Protein AF-A0A946AET4-F1 (afdb_monomer)

Structure (mmCIF, N/CA/C/O backbone):
data_AF-A0A946AET4-F1
#
_entry.id   AF-A0A946AET4-F1
#
loop_
_atom_site.group_PDB
_atom_site.id
_atom_site.type_symbol
_atom_site.label_atom_id
_atom_site.label_alt_id
_atom_site.label_comp_id
_atom_site.label_asym_id
_atom_site.label_entity_id
_atom_site.label_seq_id
_atom_site.pdbx_PDB_ins_code
_atom_site.Cartn_x
_atom_site.Cartn_y
_atom_site.Cartn_z
_atom_site.occupancy
_atom_site.B_iso_or_equiv
_atom_site.auth_seq_id
_atom_site.auth_comp_id
_atom_site.auth_asym_id
_atom_site.auth_atom_id
_atom_site.pdbx_PDB_model_num
ATOM 1 N N . MET A 1 1 ? -35.478 -15.368 -4.666 1.00 48.50 1 MET A N 1
ATOM 2 C CA . MET A 1 1 ? -34.017 -15.151 -4.629 1.00 48.50 1 MET A CA 1
ATOM 3 C C . MET A 1 1 ? -33.736 -14.410 -3.335 1.00 48.50 1 MET A C 1
ATOM 5 O O . MET A 1 1 ? -34.285 -13.328 -3.172 1.00 48.50 1 MET A O 1
ATOM 9 N N . SER A 1 2 ? -33.057 -15.041 -2.371 1.00 52.91 2 SER A N 1
ATOM 10 C CA . SER A 1 2 ? -32.762 -14.411 -1.075 1.00 52.91 2 SER A CA 1
ATOM 11 C C . SER A 1 2 ? -31.969 -13.126 -1.318 1.00 52.91 2 SER A C 1
ATOM 13 O O . SER A 1 2 ? -30.944 -13.160 -1.992 1.00 52.91 2 SER A O 1
ATOM 15 N N . ASN A 1 3 ? -32.477 -11.998 -0.823 1.00 59.25 3 ASN A N 1
ATOM 16 C CA . ASN A 1 3 ? -31.837 -10.686 -0.913 1.00 59.25 3 ASN A CA 1
ATOM 17 C C . ASN A 1 3 ? -30.912 -10.458 0.297 1.00 59.25 3 ASN A C 1
ATOM 19 O O . ASN A 1 3 ? -30.885 -9.366 0.862 1.00 59.25 3 ASN A O 1
ATOM 23 N N . ASP A 1 4 ? -30.189 -11.500 0.719 1.00 69.12 4 ASP A N 1
ATOM 24 C CA . ASP A 1 4 ? -29.149 -11.406 1.743 1.00 69.12 4 ASP A CA 1
ATOM 25 C C . ASP A 1 4 ? -27.911 -10.762 1.123 1.00 69.12 4 ASP A C 1
ATOM 27 O O . ASP A 1 4 ? -26.950 -11.416 0.716 1.00 69.12 4 ASP A O 1
ATOM 31 N N . LYS A 1 5 ? -27.942 -9.433 1.008 1.00 63.81 5 LYS A N 1
ATOM 32 C CA . LYS A 1 5 ? -26.700 -8.686 0.844 1.00 63.81 5 LYS A CA 1
ATOM 33 C C . LYS A 1 5 ? -25.935 -8.803 2.162 1.00 63.81 5 LYS A C 1
ATOM 35 O O . LYS A 1 5 ? -26.501 -8.433 3.194 1.00 63.81 5 LYS A O 1
ATOM 40 N N . PRO A 1 6 ? -24.681 -9.283 2.159 1.00 69.00 6 PRO A N 1
ATOM 41 C CA . PRO A 1 6 ? -23.891 -9.317 3.379 1.00 69.00 6 PRO A CA 1
ATOM 42 C C . PRO A 1 6 ? -23.798 -7.897 3.943 1.00 69.00 6 PRO A C 1
ATOM 44 O O . PRO A 1 6 ? -23.477 -6.946 3.224 1.00 69.00 6 PRO A O 1
ATOM 47 N N . ALA A 1 7 ? -24.148 -7.745 5.219 1.00 81.81 7 ALA A N 1
ATOM 48 C CA . ALA A 1 7 ? -24.052 -6.466 5.902 1.00 81.81 7 ALA A CA 1
ATOM 49 C C . ALA A 1 7 ? -22.583 -6.018 5.940 1.00 81.81 7 ALA A C 1
ATOM 51 O O . ALA A 1 7 ? -21.697 -6.819 6.236 1.00 81.81 7 ALA A O 1
ATOM 52 N N . ILE A 1 8 ? -22.329 -4.738 5.653 1.00 84.19 8 ILE A N 1
ATOM 53 C CA . ILE A 1 8 ? -20.986 -4.160 5.775 1.00 84.19 8 ILE A CA 1
ATOM 54 C C . ILE A 1 8 ? -20.569 -4.234 7.248 1.00 84.19 8 ILE A C 1
ATOM 56 O O . ILE A 1 8 ? -21.302 -3.776 8.131 1.00 84.19 8 ILE A O 1
ATOM 60 N N . GLU A 1 9 ? -19.407 -4.835 7.503 1.00 88.62 9 GLU A N 1
ATOM 61 C CA . GLU A 1 9 ? -18.846 -4.971 8.846 1.00 88.62 9 GLU A CA 1
ATOM 62 C C . GLU A 1 9 ? -18.643 -3.586 9.478 1.00 88.62 9 GLU A C 1
ATOM 64 O O . GLU A 1 9 ? -18.036 -2.695 8.878 1.00 88.62 9 GLU A O 1
ATOM 69 N N . LYS A 1 10 ? -19.146 -3.408 10.706 1.00 91.38 10 LYS A N 1
ATOM 70 C CA . LYS A 1 10 ? -18.960 -2.161 11.454 1.00 91.38 10 LYS A CA 1
ATOM 71 C C . LYS A 1 10 ? -17.506 -2.001 11.904 1.00 91.38 10 LYS A C 1
ATOM 73 O O . LYS A 1 10 ? -16.874 -2.998 12.249 1.00 91.38 10 LYS A O 1
ATOM 78 N N . PRO A 1 11 ? -16.982 -0.765 11.980 1.00 92.38 11 PRO A N 1
ATOM 79 C CA . PRO A 1 11 ? -15.618 -0.538 12.431 1.00 92.38 11 PRO A CA 1
ATOM 80 C C . PRO A 1 11 ? -15.420 -1.055 13.861 1.00 92.38 11 PRO A C 1
ATOM 82 O O . PRO A 1 11 ? -16.267 -0.855 14.735 1.00 92.38 11 PRO A O 1
ATOM 85 N N . ALA A 1 12 ? -14.306 -1.753 14.087 1.00 87.12 12 ALA A N 1
ATOM 86 C CA . ALA A 1 12 ? -14.106 -2.597 15.264 1.00 87.12 12 ALA A CA 1
ATOM 87 C C . ALA A 1 12 ? -14.148 -1.847 16.609 1.00 87.12 12 ALA A C 1
ATOM 89 O O . ALA A 1 12 ? -14.461 -2.458 17.629 1.00 87.12 12 ALA A O 1
ATOM 90 N N . ARG A 1 13 ? -13.842 -0.543 16.637 1.00 90.38 13 ARG A N 1
ATOM 91 C CA . ARG A 1 13 ? -13.836 0.283 17.855 1.00 90.38 13 ARG A CA 1
ATOM 92 C C . ARG A 1 13 ? -14.967 1.314 17.873 1.00 90.38 13 ARG A C 1
ATOM 94 O O . ARG A 1 13 ? -14.952 2.211 18.713 1.00 90.38 13 ARG A O 1
ATOM 101 N N . GLY A 1 14 ? -15.949 1.185 16.978 1.00 91.75 14 GLY A N 1
ATOM 102 C CA . GLY A 1 14 ? -17.063 2.127 16.856 1.00 91.75 14 GLY A CA 1
ATOM 103 C C . GLY A 1 14 ? -16.677 3.469 16.231 1.00 91.75 14 GLY A C 1
ATOM 104 O O . GLY A 1 14 ? -17.449 4.422 16.315 1.00 91.75 14 GLY A O 1
ATOM 105 N N . GLU A 1 15 ? -15.497 3.561 15.614 1.00 93.94 15 GLU A N 1
ATOM 106 C CA . GLU A 1 15 ? -15.095 4.728 14.840 1.00 93.94 15 GLU A CA 1
ATOM 107 C C . GLU A 1 15 ? -16.014 4.944 13.618 1.00 93.94 15 GLU A C 1
ATOM 109 O O . GLU A 1 15 ? -16.622 3.990 13.125 1.00 93.94 15 GLU A O 1
ATOM 114 N N . PRO A 1 16 ? -16.142 6.179 13.097 1.00 94.50 16 PRO A N 1
ATOM 115 C CA . PRO A 1 16 ? -16.905 6.430 11.878 1.00 94.50 16 PRO A CA 1
ATOM 116 C C . PRO A 1 16 ? -16.297 5.736 10.652 1.00 94.50 16 PRO A C 1
ATOM 118 O O . PRO A 1 16 ? -15.079 5.572 10.549 1.00 94.50 16 PRO A O 1
ATOM 121 N N . TYR A 1 17 ? -17.139 5.398 9.674 1.00 94.44 17 TYR A N 1
ATOM 122 C CA . TYR A 1 17 ? -16.653 4.993 8.357 1.00 94.44 17 TYR A CA 1
ATOM 123 C C . TYR A 1 17 ? -15.974 6.172 7.649 1.00 94.44 17 TYR A C 1
ATOM 125 O O . TYR A 1 17 ? -16.539 7.262 7.549 1.00 94.44 17 TYR A O 1
ATOM 133 N N . LEU A 1 18 ? -14.787 5.929 7.102 1.00 95.31 18 LEU A N 1
ATOM 134 C CA . LEU A 1 18 ? -14.108 6.829 6.186 1.00 95.31 18 LEU A CA 1
ATOM 135 C C . LEU A 1 18 ? -14.659 6.585 4.781 1.00 95.31 18 LEU A C 1
ATOM 137 O O . LEU A 1 18 ? -14.318 5.600 4.127 1.00 95.31 18 LEU A O 1
ATOM 141 N N . LEU A 1 19 ? -15.531 7.493 4.346 1.00 94.50 19 LEU A N 1
ATOM 142 C CA . LEU A 1 19 ? -16.140 7.517 3.012 1.00 94.50 19 LEU A CA 1
ATOM 143 C C . LEU A 1 19 ? -15.487 8.597 2.134 1.00 94.50 19 LEU A C 1
ATOM 145 O O . LEU A 1 19 ? -16.165 9.358 1.446 1.00 94.50 19 LEU A O 1
ATOM 149 N N . THR A 1 20 ? -14.165 8.716 2.222 1.00 94.00 20 THR A N 1
ATOM 150 C CA . THR A 1 20 ? -13.366 9.667 1.441 1.00 94.00 20 THR A CA 1
ATOM 151 C C . THR A 1 20 ? -12.703 8.953 0.258 1.00 94.00 20 THR A C 1
ATOM 153 O O . THR A 1 20 ? -12.627 7.728 0.247 1.00 94.00 20 THR A O 1
ATOM 156 N N . PRO A 1 21 ? -12.159 9.675 -0.736 1.00 93.25 21 PRO A N 1
ATOM 157 C CA . PRO A 1 21 ? -11.337 9.066 -1.791 1.00 93.25 21 PRO A CA 1
ATOM 158 C C . PRO A 1 21 ? -10.035 8.411 -1.285 1.00 93.25 21 PRO A C 1
ATOM 160 O O . PRO A 1 21 ? -9.343 7.746 -2.050 1.00 93.25 21 PRO A O 1
ATOM 163 N N . GLY A 1 22 ? -9.687 8.616 -0.012 1.00 91.44 22 GLY A N 1
ATOM 164 C CA . GLY A 1 22 ? -8.519 8.061 0.659 1.00 91.44 22 GLY A CA 1
ATOM 165 C C . GLY A 1 22 ? -8.151 8.897 1.896 1.00 91.44 22 GLY A C 1
ATOM 166 O O . GLY A 1 22 ? -8.234 10.127 1.828 1.00 91.44 22 GLY A O 1
ATOM 167 N N . PRO A 1 23 ? -7.746 8.277 3.023 1.00 93.00 23 PRO A N 1
ATOM 168 C CA . PRO A 1 23 ? -7.750 6.835 3.303 1.00 93.00 23 PRO A CA 1
ATOM 169 C C . PRO A 1 23 ? -9.167 6.273 3.538 1.00 93.00 23 PRO A C 1
ATOM 171 O O . PRO A 1 23 ? -10.071 7.002 3.929 1.00 93.00 23 PRO A O 1
ATOM 174 N N . LEU A 1 24 ? -9.343 4.963 3.333 1.00 93.56 24 LEU A N 1
ATOM 175 C CA . LEU A 1 24 ? -10.605 4.239 3.552 1.00 93.56 24 LEU A CA 1
ATOM 176 C C . LEU A 1 24 ? -10.586 3.452 4.871 1.00 93.56 24 LEU A C 1
ATOM 178 O O . LEU A 1 24 ? -9.522 3.122 5.397 1.00 93.56 24 LEU A O 1
ATOM 182 N N . THR A 1 25 ? -11.765 3.100 5.393 1.00 93.25 25 THR A N 1
ATOM 183 C CA . THR A 1 25 ? -11.875 2.191 6.545 1.00 93.25 25 THR A CA 1
ATOM 184 C C . THR A 1 25 ? -11.434 0.781 6.155 1.00 93.25 25 THR A C 1
ATOM 186 O O . THR A 1 25 ? -12.036 0.158 5.285 1.00 93.25 25 THR A O 1
ATOM 189 N N . THR A 1 26 ? -10.416 0.255 6.837 1.00 92.56 26 THR A N 1
ATOM 190 C CA . THR A 1 26 ? -9.968 -1.140 6.709 1.00 92.56 26 THR A CA 1
ATOM 191 C C . THR A 1 26 ? -10.782 -2.087 7.598 1.00 92.56 26 THR A C 1
ATOM 193 O O . THR A 1 26 ? -11.309 -1.679 8.642 1.00 92.56 26 THR A O 1
ATOM 196 N N . SER A 1 27 ? -10.880 -3.359 7.189 1.00 92.50 27 SER A N 1
ATOM 197 C CA . SER A 1 27 ? -11.547 -4.416 7.964 1.00 92.50 27 SER A CA 1
ATOM 198 C C . SER A 1 27 ? -10.814 -4.712 9.275 1.00 92.50 27 SER A C 1
ATOM 200 O O . SER A 1 27 ? -9.645 -4.348 9.448 1.00 92.50 27 SER A O 1
ATOM 202 N N . ARG A 1 28 ? -11.483 -5.403 10.209 1.00 93.69 28 ARG A N 1
ATOM 203 C CA . ARG A 1 28 ? -10.856 -5.801 11.477 1.00 93.69 28 ARG A CA 1
ATOM 204 C C . ARG A 1 28 ? -9.616 -6.670 11.252 1.00 93.69 28 ARG A C 1
ATOM 206 O O . ARG A 1 28 ? -8.574 -6.371 11.823 1.00 93.69 28 ARG A O 1
ATOM 213 N N . ALA A 1 29 ? -9.707 -7.662 10.366 1.00 93.69 29 ALA A N 1
ATOM 214 C CA . ALA A 1 29 ? -8.601 -8.575 10.067 1.00 93.69 29 ALA A CA 1
ATOM 215 C C . ALA A 1 29 ? -7.353 -7.847 9.532 1.00 93.69 29 ALA A C 1
ATOM 217 O O . ALA A 1 29 ? -6.237 -8.173 9.921 1.00 93.69 29 ALA A O 1
ATOM 218 N N . VAL A 1 30 ? -7.527 -6.817 8.691 1.00 93.75 30 VAL A N 1
ATOM 219 C CA . VAL A 1 30 ? -6.398 -6.007 8.197 1.00 93.75 30 VAL A CA 1
ATOM 220 C C . VAL A 1 30 ? -5.735 -5.238 9.339 1.00 93.75 30 VAL A C 1
ATOM 222 O O . VAL A 1 30 ? -4.514 -5.182 9.400 1.00 93.75 30 VAL A O 1
ATOM 225 N N . LYS A 1 31 ? -6.519 -4.669 10.264 1.00 93.81 31 LYS A N 1
ATOM 226 C CA . LYS A 1 31 ? -5.971 -3.966 11.438 1.00 93.81 31 LYS A CA 1
ATOM 227 C C . LYS A 1 31 ? -5.231 -4.916 12.379 1.00 93.81 31 LYS A C 1
ATOM 229 O O . LYS A 1 31 ? -4.188 -4.544 12.898 1.00 93.81 31 LYS A O 1
ATOM 234 N N . GLU A 1 32 ? -5.758 -6.119 12.593 1.00 95.44 32 GLU A N 1
ATOM 235 C CA . GLU A 1 32 ? -5.117 -7.145 13.425 1.00 95.44 32 GLU A CA 1
ATOM 236 C C . GLU A 1 32 ? -3.780 -7.601 12.826 1.00 95.44 32 GLU A C 1
ATOM 238 O O . GLU A 1 32 ? -2.802 -7.705 13.560 1.00 95.44 32 GLU A O 1
ATOM 243 N N . ALA A 1 33 ? -3.695 -7.761 11.500 1.00 93.88 33 ALA A N 1
ATOM 244 C CA . ALA A 1 33 ? -2.444 -8.099 10.814 1.00 93.88 33 ALA A CA 1
ATOM 245 C C . ALA A 1 33 ? -1.340 -7.034 10.984 1.00 93.88 33 ALA A C 1
ATOM 247 O O . ALA A 1 33 ? -0.161 -7.347 10.866 1.00 93.88 33 ALA A O 1
ATOM 248 N N . MET A 1 34 ? -1.698 -5.779 11.282 1.00 93.88 34 MET A N 1
ATOM 249 C CA . MET A 1 34 ? -0.726 -4.706 11.540 1.00 93.88 34 MET A CA 1
ATOM 250 C C . MET A 1 34 ? -0.086 -4.778 12.935 1.00 93.88 34 MET A C 1
ATOM 252 O O . MET A 1 34 ? 0.794 -3.974 13.226 1.00 93.88 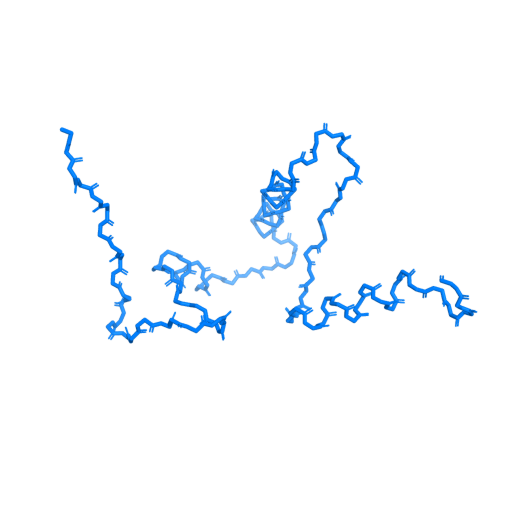34 MET A O 1
ATOM 256 N N . LEU A 1 35 ? -0.541 -5.679 13.813 1.00 95.88 35 LEU A N 1
ATOM 257 C CA . LEU A 1 35 ? 0.011 -5.852 15.162 1.00 95.88 35 LEU A CA 1
ATOM 258 C C . LEU A 1 35 ? 1.226 -6.792 15.200 1.00 95.88 35 LEU A C 1
ATOM 260 O O . LEU A 1 35 ? 1.758 -7.041 16.280 1.00 95.88 35 LEU A O 1
ATOM 264 N N . GLU A 1 36 ? 1.637 -7.331 14.052 1.00 92.56 36 GLU A N 1
ATOM 265 C CA . GLU A 1 36 ? 2.759 -8.257 13.931 1.00 92.56 36 GLU A CA 1
ATOM 266 C C . GLU A 1 36 ? 3.989 -7.560 13.337 1.00 92.56 36 GLU A C 1
ATOM 268 O O . GLU A 1 36 ? 3.931 -6.974 12.252 1.00 92.56 36 GLU A O 1
ATOM 273 N N . ASP A 1 37 ? 5.110 -7.638 14.056 1.00 93.31 37 ASP A N 1
ATOM 274 C CA . ASP A 1 37 ? 6.403 -7.129 13.606 1.00 93.31 37 ASP A CA 1
ATOM 275 C C . ASP A 1 37 ? 7.148 -8.190 12.790 1.00 93.31 37 ASP A C 1
ATOM 277 O O . ASP A 1 37 ? 7.210 -9.359 13.169 1.00 93.31 37 ASP A O 1
ATOM 281 N N . TRP A 1 38 ? 7.793 -7.761 11.705 1.00 91.69 38 TRP A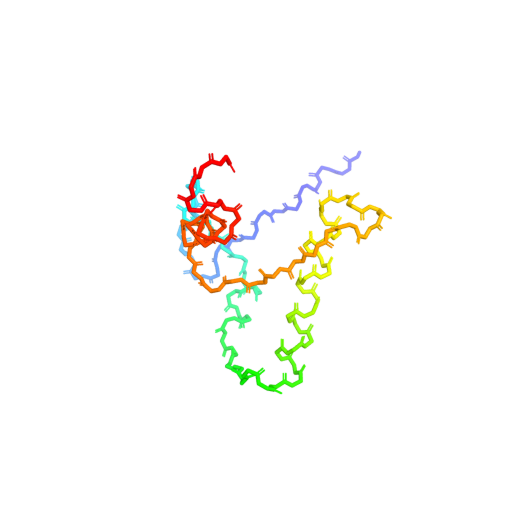 N 1
ATOM 282 C CA . TRP A 1 38 ? 8.505 -8.647 10.787 1.00 91.69 38 TRP A CA 1
ATOM 283 C C . TRP A 1 38 ? 9.931 -8.169 10.518 1.00 91.69 38 TRP A C 1
ATOM 285 O O . TRP A 1 38 ? 10.179 -6.990 10.260 1.00 91.69 38 TRP A O 1
ATOM 295 N N . GLY A 1 39 ? 10.879 -9.106 10.503 1.00 93.69 39 GLY A N 1
ATOM 296 C CA . GLY A 1 39 ? 12.221 -8.859 9.980 1.00 93.69 39 GLY A CA 1
ATOM 297 C C . GLY A 1 39 ? 12.252 -8.962 8.453 1.00 93.69 39 GLY A C 1
ATOM 298 O O . GLY A 1 39 ? 11.616 -9.836 7.872 1.00 93.69 39 GLY A O 1
ATOM 299 N N . SER A 1 40 ? 13.056 -8.139 7.776 1.00 87.44 40 SER A N 1
ATOM 300 C CA . SER A 1 40 ? 13.171 -8.162 6.304 1.00 87.44 40 SER A CA 1
ATOM 301 C C . SER A 1 40 ? 13.678 -9.495 5.733 1.00 87.44 40 SER A C 1
ATOM 303 O O . SER A 1 40 ? 13.381 -9.840 4.589 1.00 87.44 40 SER A O 1
ATOM 305 N N . TRP A 1 41 ? 14.426 -10.256 6.533 1.00 90.25 41 TRP A N 1
ATOM 306 C CA . TRP A 1 41 ? 14.942 -11.581 6.179 1.00 90.25 41 TRP A CA 1
ATOM 307 C C . TRP A 1 41 ? 14.052 -12.732 6.654 1.00 90.25 41 TRP A C 1
ATOM 309 O O . TRP A 1 41 ? 14.360 -13.888 6.356 1.00 90.25 41 TRP A O 1
ATOM 319 N N . ASP A 1 42 ? 12.969 -12.432 7.374 1.00 94.94 42 ASP A N 1
ATOM 320 C CA . ASP A 1 42 ? 12.038 -13.436 7.874 1.00 94.94 42 ASP A CA 1
ATOM 321 C C . ASP A 1 42 ? 11.382 -14.184 6.703 1.00 94.94 42 ASP A C 1
ATOM 323 O O . ASP A 1 42 ? 10.928 -13.587 5.720 1.00 94.94 42 ASP A O 1
ATOM 327 N N . GLY A 1 43 ? 11.335 -15.513 6.805 1.00 95.62 43 GLY A N 1
ATOM 328 C CA . GLY A 1 43 ? 10.655 -16.360 5.834 1.00 95.62 43 GLY A CA 1
ATOM 329 C C . GLY A 1 43 ? 9.174 -16.007 5.695 1.00 95.62 43 GLY A C 1
ATOM 330 O O . GLY A 1 43 ? 8.667 -16.007 4.573 1.00 95.62 43 GLY A O 1
ATOM 331 N N . GLY A 1 44 ? 8.506 -15.640 6.795 1.00 92.94 44 GLY A N 1
ATOM 332 C CA . GLY A 1 44 ? 7.104 -15.217 6.773 1.00 92.94 44 GLY A CA 1
ATOM 333 C C . GLY A 1 44 ? 6.908 -13.914 6.000 1.00 92.94 44 GLY A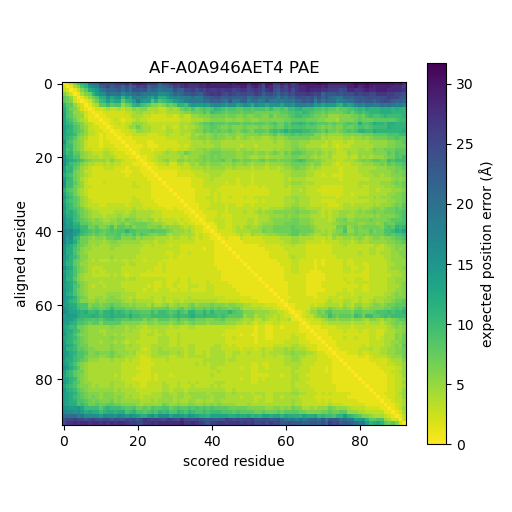 C 1
ATOM 334 O O . GLY A 1 44 ? 6.092 -13.861 5.080 1.00 92.94 44 GLY A O 1
ATOM 335 N N . PHE A 1 45 ? 7.741 -12.903 6.262 1.00 93.56 45 PHE A N 1
ATOM 336 C CA . PHE A 1 45 ? 7.704 -11.634 5.527 1.00 93.56 45 PHE A CA 1
ATOM 337 C C . PHE A 1 45 ? 7.943 -11.821 4.025 1.00 93.56 45 PHE A C 1
ATOM 339 O O . PHE A 1 45 ? 7.238 -11.251 3.185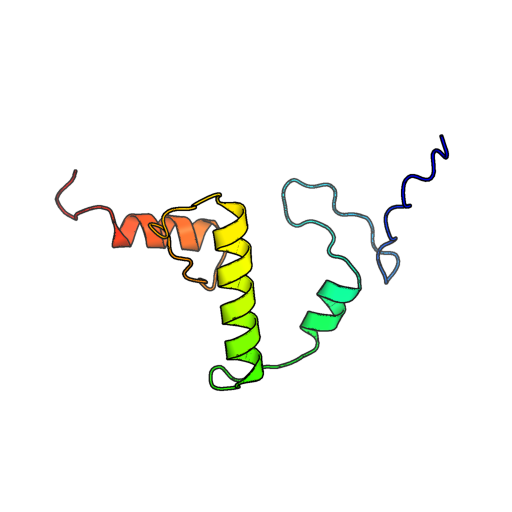 1.00 93.56 45 PHE A O 1
ATOM 346 N N . ARG A 1 46 ? 8.917 -12.665 3.668 1.00 94.81 46 ARG A N 1
ATOM 347 C CA . ARG A 1 46 ? 9.220 -13.002 2.271 1.00 94.81 46 ARG A CA 1
ATOM 348 C C . ARG A 1 46 ? 8.051 -13.716 1.594 1.00 94.81 46 ARG A C 1
ATOM 350 O O . ARG A 1 46 ? 7.751 -13.404 0.443 1.00 94.81 46 ARG A O 1
ATOM 357 N N . ALA A 1 47 ? 7.386 -14.634 2.296 1.00 95.31 47 ALA A N 1
ATOM 358 C CA . ALA A 1 47 ? 6.217 -15.343 1.785 1.00 95.31 47 ALA A CA 1
ATOM 359 C C . ALA A 1 47 ? 5.031 -14.394 1.549 1.00 95.31 47 ALA A C 1
ATOM 361 O O . ALA A 1 47 ? 4.461 -14.400 0.459 1.00 95.31 47 ALA A O 1
ATOM 362 N N . VAL A 1 48 ? 4.717 -13.520 2.512 1.00 94.25 48 VAL A N 1
ATOM 363 C CA . VAL A 1 48 ? 3.668 -12.492 2.368 1.00 94.25 48 VAL A CA 1
ATOM 364 C C . VAL A 1 48 ? 3.984 -11.556 1.202 1.00 94.25 48 VAL A C 1
ATOM 366 O O . VAL A 1 48 ? 3.123 -11.293 0.364 1.00 94.25 48 VAL A O 1
ATOM 369 N N . THR A 1 49 ? 5.233 -11.100 1.087 1.00 95.06 49 THR A N 1
ATOM 370 C CA . THR A 1 49 ? 5.664 -10.235 -0.021 1.00 95.06 49 THR A CA 1
ATOM 371 C C . THR A 1 49 ? 5.478 -10.921 -1.377 1.00 95.06 49 THR A C 1
ATOM 373 O O . THR A 1 49 ? 4.983 -10.301 -2.318 1.00 95.06 49 THR A O 1
ATOM 376 N N . ALA A 1 50 ? 5.842 -12.203 -1.493 1.00 96.25 50 ALA A N 1
ATOM 377 C CA . ALA A 1 50 ? 5.655 -12.970 -2.722 1.00 96.25 50 ALA A CA 1
ATOM 378 C C . ALA A 1 50 ? 4.168 -13.134 -3.073 1.00 96.25 50 ALA A C 1
ATOM 380 O O . ALA A 1 50 ? 3.785 -12.895 -4.217 1.00 96.25 50 ALA A O 1
ATOM 381 N N . GLN A 1 51 ? 3.332 -13.449 -2.082 1.00 96.88 51 GLN A N 1
ATOM 382 C CA . GLN A 1 51 ? 1.890 -13.599 -2.264 1.00 96.88 51 GLN A CA 1
ATOM 383 C C . GLN A 1 51 ? 1.227 -12.291 -2.717 1.00 96.88 51 GLN A C 1
ATOM 385 O O . GLN A 1 51 ? 0.411 -12.296 -3.635 1.00 96.88 51 GLN A O 1
ATOM 390 N N . VAL A 1 52 ? 1.589 -11.152 -2.116 1.00 96.19 52 VAL A N 1
ATOM 391 C CA . VAL A 1 52 ? 1.067 -9.837 -2.524 1.00 96.19 52 VAL A CA 1
ATOM 392 C C . VAL A 1 52 ? 1.437 -9.528 -3.975 1.00 96.19 52 VAL A C 1
ATOM 394 O O . VAL A 1 52 ? 0.575 -9.091 -4.735 1.00 96.19 52 VAL A O 1
ATOM 397 N N . ARG A 1 53 ? 2.683 -9.797 -4.387 1.00 96.81 53 ARG A N 1
ATOM 398 C CA . ARG A 1 53 ? 3.123 -9.609 -5.781 1.00 96.81 53 ARG A CA 1
ATOM 399 C C . ARG A 1 53 ? 2.317 -10.466 -6.754 1.00 96.81 53 ARG A C 1
ATOM 401 O O . ARG A 1 53 ? 1.849 -9.946 -7.761 1.00 96.81 53 ARG A O 1
ATOM 408 N N . GLU A 1 54 ? 2.122 -11.746 -6.439 1.00 95.81 54 GLU A N 1
ATOM 409 C CA . GLU A 1 54 ? 1.335 -12.673 -7.262 1.00 95.81 54 GLU A CA 1
ATOM 410 C C . GLU A 1 54 ? -0.119 -12.207 -7.408 1.00 95.81 54 GLU A C 1
ATOM 412 O O . GLU A 1 54 ? -0.631 -12.112 -8.523 1.00 95.81 54 GLU A O 1
ATOM 417 N N . MET A 1 55 ? -0.769 -11.837 -6.299 1.00 96.81 55 MET A N 1
ATOM 418 C CA . MET A 1 55 ? -2.147 -11.338 -6.325 1.00 96.81 55 MET A CA 1
ATOM 419 C C . MET A 1 55 ? -2.276 -10.044 -7.136 1.00 96.81 55 MET A C 1
ATOM 421 O O . MET A 1 55 ? -3.220 -9.901 -7.910 1.00 96.81 55 MET A O 1
ATOM 425 N N . LEU A 1 56 ? -1.334 -9.106 -6.994 1.00 96.25 56 LEU A N 1
ATOM 426 C CA . LEU A 1 56 ? -1.344 -7.855 -7.757 1.00 96.25 56 LEU A CA 1
ATOM 427 C C . LEU A 1 56 ? -1.150 -8.098 -9.256 1.00 96.25 56 LEU A C 1
ATOM 429 O O . LEU A 1 56 ? -1.853 -7.488 -10.058 1.00 96.25 56 LEU A O 1
ATOM 433 N N . LEU A 1 57 ? -0.253 -9.009 -9.638 1.00 96.25 57 LEU A N 1
ATOM 434 C CA . LEU A 1 57 ? -0.071 -9.391 -11.038 1.00 96.25 57 LEU A CA 1
ATOM 435 C C . LEU A 1 57 ? -1.327 -10.049 -11.608 1.00 96.25 57 LEU A C 1
ATOM 437 O O . LEU A 1 57 ? -1.764 -9.674 -12.693 1.00 96.25 57 LEU A O 1
ATOM 441 N N . ALA A 1 58 ? -1.977 -10.937 -10.854 1.00 95.38 58 ALA A N 1
ATOM 442 C CA . ALA A 1 58 ? -3.231 -11.556 -11.277 1.00 95.38 58 ALA A CA 1
ATOM 443 C C . ALA A 1 58 ? -4.344 -10.522 -11.547 1.00 95.38 58 ALA A C 1
ATOM 445 O O . ALA A 1 58 ? -5.121 -10.685 -12.487 1.00 95.38 58 ALA A O 1
ATOM 446 N N . LEU A 1 59 ? -4.396 -9.425 -10.779 1.00 96.25 59 LEU A N 1
ATOM 447 C CA . LEU A 1 59 ? -5.366 -8.340 -10.985 1.00 96.25 59 LEU A CA 1
ATOM 448 C C . LEU A 1 59 ? -5.146 -7.549 -12.285 1.00 96.25 59 LEU A C 1
ATOM 450 O O . LEU A 1 59 ? -6.083 -6.917 -12.768 1.00 96.25 59 LEU A O 1
ATOM 454 N N . THR A 1 60 ? -3.941 -7.572 -12.860 1.00 95.81 60 THR A N 1
ATOM 455 C CA . THR A 1 60 ? -3.642 -6.853 -14.114 1.00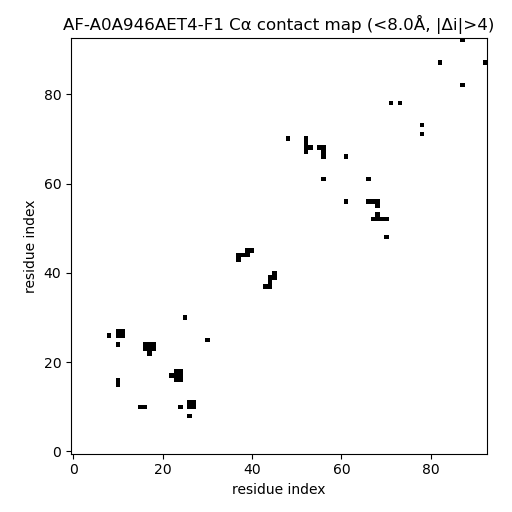 95.81 60 THR A CA 1
ATOM 456 C C . THR A 1 60 ? -4.249 -7.533 -15.343 1.00 95.81 60 THR A C 1
ATOM 458 O O . THR A 1 60 ? -4.412 -6.893 -16.380 1.00 95.81 60 THR A O 1
ATOM 461 N N . GLY A 1 61 ? -4.576 -8.826 -15.240 1.00 93.06 61 GLY A N 1
ATOM 462 C CA . GLY A 1 61 ? -4.991 -9.646 -16.378 1.00 93.06 61 GLY A CA 1
ATOM 463 C C . GLY A 1 61 ? -3.851 -10.018 -17.334 1.00 93.06 61 GLY A C 1
ATOM 464 O O . GLY A 1 61 ? -4.127 -10.531 -18.420 1.00 93.06 61 GLY A O 1
ATOM 465 N N . ASP A 1 62 ? -2.586 -9.781 -16.965 1.00 91.88 62 ASP A N 1
ATOM 466 C CA . ASP A 1 62 ? -1.442 -10.224 -17.762 1.00 91.88 62 ASP A CA 1
ATOM 467 C C . ASP A 1 62 ? -1.348 -11.756 -17.786 1.00 91.88 62 ASP A C 1
ATOM 469 O O . ASP A 1 62 ? -0.998 -12.411 -16.807 1.00 91.88 62 ASP A O 1
ATOM 473 N N . SER A 1 63 ? -1.666 -12.324 -18.945 1.00 87.50 63 SER A N 1
ATOM 474 C CA . SER A 1 63 ? -1.587 -13.763 -19.221 1.00 87.50 63 SER A CA 1
ATOM 475 C C . SER A 1 63 ? -0.262 -14.178 -19.863 1.00 87.50 63 SER A C 1
ATOM 477 O O . SER A 1 63 ? -0.008 -15.368 -20.035 1.00 87.50 63 SER A O 1
ATOM 479 N N . THR A 1 64 ? 0.577 -13.207 -20.230 1.00 92.12 64 THR A N 1
ATOM 480 C CA . THR A 1 64 ? 1.838 -13.427 -20.947 1.00 92.12 64 THR A CA 1
ATOM 481 C C . THR A 1 64 ? 3.058 -13.419 -20.030 1.00 92.12 64 THR A C 1
ATOM 483 O O . THR A 1 64 ? 4.118 -13.887 -20.442 1.00 92.12 64 THR A O 1
ATOM 486 N N . GLY A 1 65 ? 2.917 -12.923 -18.795 1.00 92.88 65 GLY A N 1
ATOM 487 C CA . GLY A 1 65 ? 4.030 -12.765 -17.856 1.00 92.88 65 GLY A CA 1
ATOM 488 C C . GLY A 1 65 ? 4.994 -11.653 -18.274 1.00 92.88 65 GLY A C 1
ATOM 489 O O . GLY A 1 65 ? 6.191 -11.738 -18.013 1.00 92.88 65 GLY A O 1
ATOM 490 N N . ALA A 1 66 ? 4.481 -10.642 -18.975 1.00 96.00 66 ALA A N 1
ATOM 491 C CA . ALA A 1 66 ? 5.232 -9.467 -19.392 1.00 96.00 66 ALA A CA 1
ATOM 492 C C . ALA A 1 66 ? 5.408 -8.446 -18.254 1.00 96.00 66 ALA A C 1
ATOM 494 O O . ALA A 1 66 ? 6.300 -7.599 -18.328 1.00 96.00 66 ALA A O 1
ATOM 495 N N . LEU A 1 67 ? 4.556 -8.497 -17.227 1.00 96.38 67 LEU A N 1
ATOM 496 C CA . LEU A 1 67 ? 4.570 -7.592 -16.085 1.00 96.38 67 LEU A CA 1
ATOM 497 C C . LEU A 1 67 ? 5.222 -8.236 -14.858 1.00 96.38 67 LEU A C 1
ATOM 499 O O . LEU A 1 67 ? 5.092 -9.431 -14.605 1.00 96.38 67 LEU A O 1
ATOM 503 N N . ASP A 1 68 ? 5.869 -7.396 -14.052 1.00 95.00 68 ASP A N 1
ATOM 504 C CA . ASP A 1 68 ? 6.333 -7.741 -12.709 1.00 95.00 68 ASP A CA 1
ATOM 505 C C . ASP A 1 68 ? 5.817 -6.695 -11.701 1.00 95.00 68 ASP A C 1
ATOM 507 O O . ASP A 1 68 ? 5.449 -5.575 -12.060 1.00 95.00 68 ASP A O 1
ATOM 511 N N . CYS A 1 69 ? 5.754 -7.072 -10.428 1.00 95.44 69 CYS A N 1
ATOM 512 C CA . CYS A 1 69 ? 5.336 -6.229 -9.322 1.00 95.44 69 CYS A CA 1
ATOM 513 C C . CYS A 1 69 ? 6.516 -6.003 -8.376 1.00 95.44 69 CYS A C 1
ATOM 515 O O . CYS A 1 69 ? 7.058 -6.951 -7.807 1.00 95.44 69 CYS A O 1
ATOM 517 N N . VAL A 1 70 ? 6.877 -4.739 -8.153 1.00 93.69 70 VAL A N 1
ATOM 518 C CA . VAL A 1 70 ? 7.880 -4.344 -7.159 1.00 93.69 70 VAL A CA 1
ATOM 519 C C . VAL A 1 70 ? 7.182 -3.539 -6.061 1.00 93.69 70 VAL A C 1
ATOM 521 O O . VAL A 1 70 ? 6.799 -2.393 -6.304 1.00 93.69 70 VAL A O 1
ATOM 524 N N . PRO A 1 71 ? 6.990 -4.103 -4.853 1.00 93.62 71 PRO A N 1
ATOM 525 C CA . PRO A 1 71 ? 6.465 -3.349 -3.722 1.00 93.62 71 PRO A CA 1
ATOM 526 C C . PRO A 1 71 ? 7.437 -2.230 -3.341 1.00 93.62 71 PRO A C 1
ATOM 528 O O . PRO A 1 71 ? 8.619 -2.484 -3.113 1.00 93.62 71 PRO A O 1
ATOM 531 N N . MET A 1 72 ? 6.942 -0.996 -3.255 1.00 94.69 72 MET A N 1
ATOM 532 C CA . MET A 1 72 ? 7.747 0.159 -2.858 1.00 94.69 72 MET A CA 1
ATOM 533 C C . MET A 1 72 ? 7.170 0.813 -1.609 1.00 94.69 72 MET A C 1
ATOM 535 O O . MET A 1 72 ? 5.966 1.052 -1.516 1.00 94.69 72 MET A O 1
ATOM 539 N N . GLN A 1 73 ? 8.043 1.112 -0.648 1.00 92.69 73 GLN A N 1
ATOM 540 C CA . GLN A 1 73 ? 7.665 1.821 0.567 1.00 92.69 73 GLN A CA 1
ATOM 541 C C . GLN A 1 73 ? 7.413 3.295 0.244 1.00 92.69 73 GLN A C 1
ATOM 543 O O . GLN A 1 73 ? 8.312 3.996 -0.209 1.00 92.69 73 GLN A O 1
ATOM 548 N N . GLY A 1 74 ? 6.214 3.783 0.539 1.00 94.50 74 GLY A N 1
ATOM 549 C CA . GLY A 1 74 ? 5.871 5.190 0.376 1.00 94.50 74 GLY A CA 1
ATOM 550 C C . GLY A 1 74 ? 4.401 5.383 0.036 1.00 94.50 74 GLY A C 1
ATOM 551 O O . GLY A 1 74 ? 3.618 4.437 0.000 1.00 94.50 74 GLY A O 1
ATOM 552 N N . SER A 1 75 ? 4.021 6.635 -0.201 1.00 95.38 75 SER A N 1
ATOM 553 C CA . SER A 1 75 ? 2.701 6.970 -0.734 1.00 95.38 75 SER A CA 1
ATOM 554 C C . SER A 1 75 ? 2.652 6.766 -2.253 1.00 95.38 75 SER A C 1
ATOM 556 O O . SER A 1 75 ? 3.675 6.551 -2.904 1.00 95.38 75 SER A O 1
ATOM 558 N N . GLY A 1 76 ? 1.467 6.921 -2.848 1.00 93.31 76 GLY A N 1
ATOM 559 C CA . GLY A 1 76 ? 1.327 6.899 -4.308 1.00 93.31 76 GLY A CA 1
ATOM 560 C C . GLY A 1 76 ? 2.202 7.942 -5.016 1.00 93.31 76 GLY A C 1
ATOM 561 O O . GLY A 1 76 ? 2.780 7.642 -6.055 1.00 93.31 76 GLY A O 1
ATOM 562 N N . SER A 1 77 ? 2.377 9.134 -4.435 1.00 96.00 77 SER A N 1
ATOM 563 C CA . SER A 1 77 ? 3.248 10.172 -5.006 1.00 96.00 77 SER A CA 1
ATOM 564 C C . SER A 1 77 ? 4.712 9.739 -5.056 1.00 96.00 77 SER A C 1
ATOM 566 O O . SER A 1 77 ? 5.362 9.962 -6.071 1.00 96.00 77 SER A O 1
ATOM 568 N N . PHE A 1 78 ? 5.202 9.062 -4.012 1.00 97.12 78 PHE A N 1
ATOM 569 C CA . PHE A 1 78 ? 6.558 8.507 -3.998 1.00 97.12 78 PHE A CA 1
ATOM 570 C C . PHE A 1 78 ? 6.757 7.505 -5.142 1.00 97.12 78 PHE A C 1
ATOM 572 O O . PHE A 1 78 ? 7.767 7.539 -5.839 1.00 97.12 78 PHE A O 1
ATOM 579 N N . VAL A 1 79 ? 5.763 6.643 -5.379 1.00 96.12 79 VAL A N 1
ATOM 580 C CA . VAL A 1 79 ? 5.810 5.653 -6.463 1.00 96.12 79 VAL A CA 1
ATOM 581 C C . VAL A 1 79 ? 5.811 6.312 -7.843 1.00 96.12 79 VAL A C 1
ATOM 583 O O . VAL A 1 79 ? 6.589 5.910 -8.706 1.00 96.12 79 VAL A O 1
ATOM 586 N N . VAL A 1 80 ? 4.989 7.346 -8.047 1.00 96.12 80 VAL A N 1
ATOM 587 C CA . VAL A 1 80 ? 4.963 8.116 -9.303 1.00 96.12 80 VAL A CA 1
ATOM 588 C C . VAL A 1 80 ? 6.301 8.812 -9.550 1.00 96.12 80 VAL A C 1
ATOM 590 O O . VAL A 1 80 ? 6.817 8.767 -10.664 1.00 96.12 80 VAL A O 1
ATOM 593 N N . GLU A 1 81 ? 6.895 9.420 -8.526 1.00 96.06 81 GLU A N 1
ATOM 594 C CA . GLU A 1 81 ? 8.195 10.082 -8.644 1.00 96.06 81 GLU A CA 1
ATOM 595 C C . GLU A 1 81 ? 9.320 9.084 -8.953 1.00 96.06 81 GLU A C 1
ATOM 597 O O . GLU A 1 81 ? 10.110 9.312 -9.868 1.00 96.06 81 GLU A O 1
ATOM 602 N N . ALA A 1 82 ? 9.345 7.935 -8.271 1.00 95.44 82 ALA A N 1
ATOM 603 C CA . ALA A 1 82 ? 10.301 6.863 -8.543 1.00 95.44 82 ALA A CA 1
ATOM 604 C C . ALA A 1 82 ? 10.169 6.310 -9.972 1.00 95.44 82 ALA A C 1
ATOM 606 O O . ALA A 1 82 ? 11.182 6.069 -10.632 1.00 95.44 82 ALA A O 1
ATOM 607 N N . MET A 1 83 ? 8.941 6.154 -10.478 1.00 94.81 83 MET A N 1
ATOM 608 C CA . MET A 1 83 ? 8.682 5.759 -11.865 1.00 94.81 83 MET A CA 1
ATOM 609 C C . MET A 1 83 ? 9.266 6.782 -12.849 1.00 94.81 83 MET A C 1
ATOM 611 O O . MET A 1 83 ? 9.997 6.401 -13.763 1.00 94.81 83 MET A O 1
ATOM 615 N N . LEU A 1 84 ? 8.983 8.074 -12.650 1.00 93.94 84 LEU A N 1
ATOM 616 C CA . LEU A 1 84 ? 9.501 9.141 -13.510 1.00 93.94 84 LEU A CA 1
ATOM 617 C C . LEU A 1 84 ? 11.033 9.188 -13.479 1.00 93.94 84 LEU A C 1
ATOM 619 O O . LEU A 1 84 ? 11.665 9.212 -14.530 1.00 93.94 84 LEU A O 1
ATOM 623 N N . GLY A 1 85 ? 11.634 9.134 -12.289 1.00 93.31 85 GLY A N 1
ATOM 624 C CA . GLY A 1 85 ? 13.088 9.170 -12.124 1.00 93.31 85 GLY A CA 1
ATOM 625 C C . GLY A 1 85 ? 13.819 7.940 -12.668 1.00 93.31 85 GLY A C 1
ATOM 626 O O . GLY A 1 85 ? 14.999 8.039 -12.999 1.00 93.31 85 GLY A O 1
ATOM 627 N N . SER A 1 86 ? 13.138 6.795 -12.774 1.00 93.38 86 SER A N 1
ATOM 628 C CA . SER A 1 86 ? 13.738 5.544 -13.261 1.00 93.38 86 SER A CA 1
ATOM 629 C C . SER A 1 86 ? 13.563 5.336 -14.763 1.00 93.38 86 SER A C 1
ATOM 631 O O . SER A 1 86 ? 14.446 4.765 -15.400 1.00 93.38 86 SER A O 1
ATOM 633 N N . PHE A 1 87 ? 12.430 5.762 -15.332 1.00 92.75 87 PHE A N 1
ATOM 634 C CA . PHE A 1 87 ? 12.062 5.418 -16.710 1.00 92.75 87 PHE A CA 1
ATOM 635 C C . PHE A 1 87 ? 12.102 6.584 -17.697 1.00 92.75 87 PHE A C 1
ATOM 637 O O . PHE A 1 87 ? 12.074 6.330 -18.898 1.00 92.75 87 PHE A O 1
ATOM 644 N N . VAL A 1 88 ? 12.200 7.837 -17.237 1.00 94.62 88 VAL A N 1
ATOM 645 C CA . VAL A 1 88 ? 12.369 8.994 -18.130 1.00 94.62 88 VAL A CA 1
ATOM 646 C C . VAL A 1 88 ? 13.868 9.273 -18.335 1.00 94.62 88 VAL A C 1
ATOM 648 O O . VAL A 1 88 ? 14.574 9.563 -17.366 1.00 94.62 88 VAL A O 1
ATOM 651 N N . PRO A 1 89 ? 14.395 9.210 -19.573 1.00 93.12 89 PRO A N 1
ATOM 652 C CA . PRO A 1 89 ? 15.780 9.562 -19.873 1.00 93.12 89 PRO A CA 1
ATOM 653 C C . PRO A 1 89 ? 16.093 11.026 -19.542 1.00 93.12 89 PRO A C 1
ATOM 655 O O . PRO A 1 89 ? 15.286 11.918 -19.801 1.00 93.12 89 PRO A O 1
ATOM 658 N N . LYS A 1 90 ? 17.313 11.293 -19.055 1.00 87.31 90 LYS A N 1
ATOM 659 C CA . LYS A 1 90 ? 17.757 12.644 -18.650 1.00 87.31 90 LYS A CA 1
ATOM 660 C C . LYS A 1 90 ? 17.652 13.696 -19.758 1.00 87.31 90 LYS A C 1
ATOM 662 O O . LYS A 1 90 ? 17.348 14.847 -19.464 1.00 87.31 90 LYS A O 1
ATOM 667 N N . ASP A 1 91 ? 17.875 13.287 -21.005 1.00 87.25 91 ASP A N 1
ATOM 668 C CA . ASP A 1 91 ? 17.944 14.189 -22.162 1.00 87.25 91 ASP A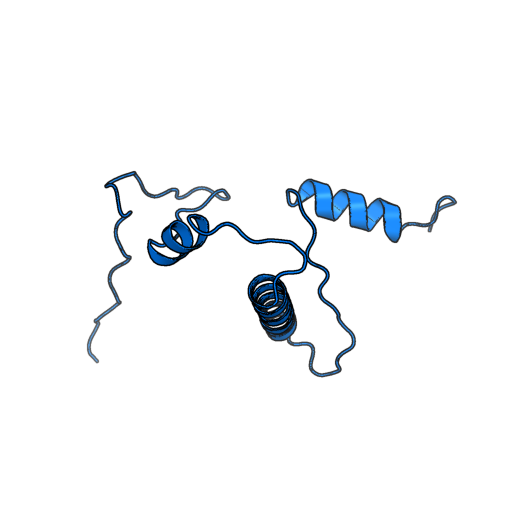 CA 1
ATOM 669 C C . ASP A 1 91 ? 16.633 14.240 -22.972 1.00 87.25 91 ASP A C 1
ATOM 671 O O . ASP A 1 91 ? 16.584 14.854 -24.033 1.00 87.25 91 ASP A O 1
ATOM 675 N N . GLY A 1 92 ? 15.560 13.619 -22.473 1.00 78.06 92 GLY A N 1
ATOM 676 C CA . GLY A 1 92 ? 14.207 13.744 -23.016 1.00 78.06 92 GLY A CA 1
ATOM 677 C C . GLY A 1 92 ? 13.951 13.071 -24.373 1.00 78.06 92 GLY A C 1
ATOM 678 O O . GLY A 1 92 ? 14.052 13.692 -25.431 1.00 78.06 92 GLY A O 1
ATOM 679 N N . LYS A 1 93 ? 13.457 11.832 -24.316 1.00 57.56 93 LYS A N 1
ATOM 680 C CA . LYS A 1 93 ? 12.089 11.477 -24.730 1.00 57.56 93 LYS A CA 1
ATOM 681 C C . LYS A 1 93 ? 11.519 10.530 -23.690 1.00 57.56 93 LYS A C 1
ATOM 683 O O . LYS A 1 93 ? 12.229 9.549 -23.393 1.00 57.56 93 LYS A O 1
#

Sequence (93 aa):
MSNDKPAIEKPARGEPYLLTPGPLTTSRAVKEAMLEDWGSWDGGFRAVTAQVREMLLALTGDSTGALDCVPMQGSGSFVVEAMLGSFVPKDGK

pLDDT: mean 90.81, std 9.53, range [48.5, 97.12]

Secondary structure (DSSP, 8-state):
----PPPPPPPTTSPPP--SSSSPPPPHHHHHHTT----TT-HHHHHHHHHHHHHHHHHHT-SSS-------SS-HHHHHHHHHHHHS-TT--

Solvent-accessible surface area (backbone atoms only — not comparable to full-atom values): 6336 Å² total; per-residue (Å²): 130,88,84,77,70,80,74,82,81,72,52,85,83,73,56,82,84,44,89,53,102,66,72,63,68,73,56,62,68,63,58,57,61,68,76,63,89,74,53,93,82,34,68,65,50,49,50,52,53,50,49,53,34,52,54,54,46,62,73,69,66,65,85,79,70,85,74,85,68,79,92,71,94,70,56,73,66,54,54,53,51,51,48,48,72,71,70,51,51,95,86,68,115

Foldseek 3Di:
DDPCDPDDDQQPVNDDADPDPDDGRDDPVVVVVVVDDDDPPDPVVVVVVVVVFVVVVVVVVPPPPPDGDD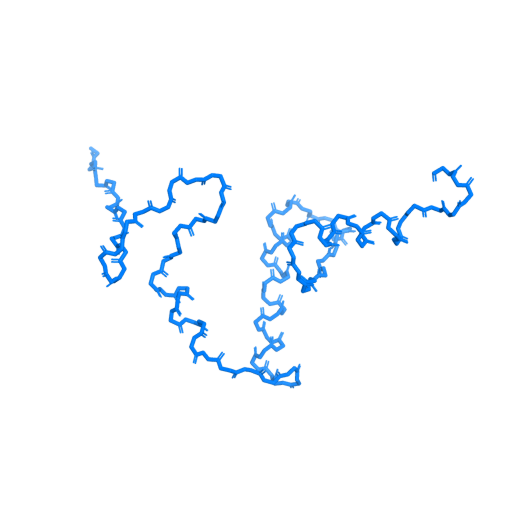DDPDDPVVVVVVCCVPPADPVGD

Mean predicted aligned error: 6.03 Å

Radius of gyration: 18.64 Å; Cα contacts (8 Å, |Δi|>4): 38; chains: 1; bounding box: 52×30×43 Å

=== Feature glossary ===
A reading guide for the features in this record.

Start from the sequence.

  · Sequence gives the chain of amino acids in standard one-letter code (A=alanine, C=cysteine, …, Y=tyrosine), read N→C. It is the only feature that is directly encoded by the gene; all structural features are derived from the folded form of this sequence.

Fold it, and you get atomic coordinates and the backbone conformation that goes with them.

  · The mmCIF table is the protein's shape written out atom by atom. For each backbone N, Cα, C, and carbonyl O, it records an (x, y, z) coordinate triple in Å plus the residue type, chain letter, and residue number.

  · Backbone dihedral angles. Every residue except chain termini has a φ (preceding-C → N → Cα → C) and a ψ (N → Cα → C → next-N). They are reported in degrees following the IUPAC sign convention. Secondary structure is essentially a statement about which (φ, ψ) basin each residue occupies.

  · DSSP 8-state secondary structure assigns each residue one of H (α-helix), G (3₁₀-helix), I (π-helix), E (extended β-strand), B (isolated β-bridge), T (hydrogen-bonded turn), S (bend), or '-' (coil). The assignment is computed from backbone hydrogen-bond geometry via the Kabsch–Sander algorithm.

  · P-SEA three-state annotation labels each residue as helix, strand, or coil based purely on the geometry of the Cα trace. It serves as a fallback when the full backbone (and thus DSSP) is unavailable.

Summarize th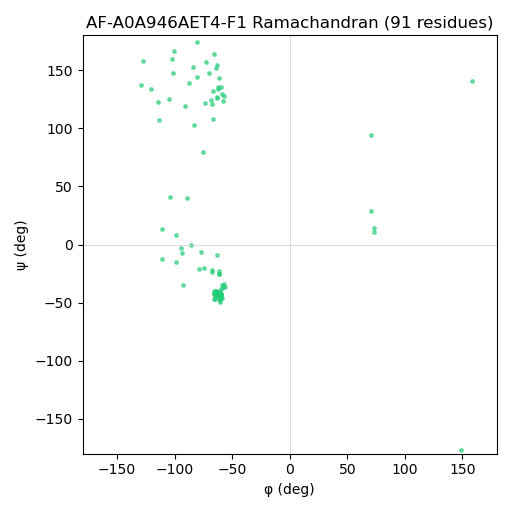e fold with a 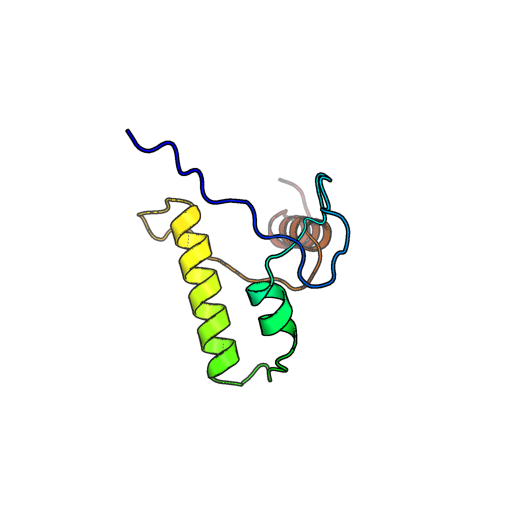handful of shape descriptors and a per-residue structural alphabet.

  · Radius of gyration (Rg) is the root-mean-square distance of Cα atoms from their centroid — a single number for overall size and compactness. A globular domain of N residues has Rg ≈ 2.2·N^0.38 Å; an extended or disordered chain has a much larger Rg. The Cα contact count is the number of residue pairs whose Cα atoms are within 8 Å and are more than four positions apart in sequence — a standard proxy for tertiary packing density. The bounding box is the smallest axis-aligned box enclosing all Cα atoms.

  · Foldseek's 3Di representation compresses backbone geometry into a per-residue letter drawn from a learned twenty-state alphabet. It captures the tertiary interaction pattern around each residue — which residues are packed against it in space, regardless of where they are in sequence.

  · Accessible surface area quantifies burial. A residue with SASA near zero is packed into the hydrophobic core; one with SASA >100 Å² sits on the surface. Computed here via the Shrake–Rupley numerical algorithm with a 1.4 Å probe.

Ask how reliable the model is.

  · For AlphaFold models, the B-factor field carries pLDDT — the model's own estimate of local accuracy on a 0–100 scale. Regions with pLDDT<50 should be treated as essentially unmodeled; they often correspond to intrinsically disordered segments.

  · For experimental (PDB) structures, the B-factor (temperature factor) quantifies the positional spread of each atom in the crystal — a combination of thermal vibration and static disorder — in units of Å². High B-factors mark flexible loops or poorly resolved regions; low B-factors mark the rigid, well-ordered core.

  · PAE(i, j) answers: if I align the predicted and true structures on residue i, how far off (in Å) do I expect residue j to be? A block-diagonal PAE matrix with low values on the blocks and high values off-diagonal is the signature of a multi-domain protein with confidently predicted domains but uncertain inter-domain orientation.

Place it in context: what it resembles, what it is annotated as, and how it looks.

  · Structural nearest neighbors (via Foldseek easy-search vs the PDB). Reported per hit: target PDB id, E-value, and alignment TM-score. A TM-score above ~0.5 is the conventional threshold for 'same fold'.

  · Functional annotations link the protein to curated databases. InterPro entries identify conserved domains and families by matching the sequence against member-database signatures (Pfam, PROSITE, CDD, …). Gene Ontology (GO) terms describe molecular function, biological process, and cellular component in a controlled vocabulary. CATH places the structure in a hierarchical fold classification (Class/Architecture/Topology/Homologous-superfamily). The organism is the source species.

  · Plot images: a contact map (which residues are close in 3D, as an N×N binary image), a Ramachandran scatter (backbone torsion angles, revealing secondary-structure composition at a glance), and — for AlphaFold structures — a PAE heatmap (pairwise prediction confidence).

  · Structure images are PyMOL renders from six orthogonal camera directions. Cartoon representation draws helices as coils and strands as arrows; sticks shows the backbone as bonds; surface shows the solvent-excluded envelope. Rainbow coloring maps sequence position to hue (blue→red, N→C); chain coloring assigns a distinct color per polypeptide.